Protein AF-A0A0F9K4A1-F1 (afdb_monomer_lite)

InterPro domains:
  IPR005368 UPF0175 [PF03683] (41-81)

Foldseek 3Di:
DLVVVCVVVVPDDSVVVVVVVVVVVVLVVLLVVLLVCLLVVVDALCVSCVVSVHDSVVSVVSNVVVVRPNDDPSSVVRVVVVVVD

Radius of gyration: 17.02 Å; chains: 1; bounding box: 38×21×48 Å

Organism: NCBI:txid412755

Sequence (85 aa):
KLSFLMAKLKKKDKSSYIRQLLEKSLTEEIFEVLCNQVGEKNTSAWKAAEIAGVSLRKMMEELKKRNISGYDEQAILEDIKYAFD

Secondary structure (DSSP, 8-state):
-HHHHHHHTT---HHHHHHHHHHHHHHHHHHHHHHHHHHTTSS-HHHHHHHTTS-HHHHHHHHHHTT----SHHHHHHHHHHHH-

Structure (mmCIF, N/CA/C/O backbone):
data_AF-A0A0F9K4A1-F1
#
_entry.id   AF-A0A0F9K4A1-F1
#
loop_
_atom_site.group_PDB
_atom_site.id
_atom_site.type_symbol
_atom_site.label_atom_id
_atom_site.label_alt_id
_atom_site.label_comp_id
_atom_site.label_asym_id
_atom_site.label_entity_id
_atom_site.label_seq_id
_atom_site.pdbx_PDB_ins_code
_atom_site.Cartn_x
_atom_site.Cartn_y
_atom_site.Cartn_z
_atom_site.occupancy
_atom_site.B_iso_or_equiv
_atom_site.auth_seq_id
_atom_site.auth_comp_id
_atom_site.auth_asym_id
_atom_site.auth_atom_id
_atom_site.pdbx_PDB_model_num
ATOM 1 N N . LYS A 1 1 ? -12.951 -11.769 17.858 1.00 87.31 1 LYS A N 1
ATOM 2 C CA . LYS A 1 1 ? -11.859 -10.945 17.271 1.00 87.31 1 LYS A CA 1
ATOM 3 C C . LYS A 1 1 ? -12.291 -9.484 17.067 1.00 87.31 1 LYS A C 1
ATOM 5 O O . LYS A 1 1 ? -11.721 -8.626 17.722 1.00 87.31 1 LYS A O 1
ATOM 10 N N . LEU A 1 2 ? -13.330 -9.188 16.270 1.00 92.12 2 LEU A N 1
ATOM 11 C CA . LEU A 1 2 ? -13.813 -7.807 16.052 1.00 92.12 2 LEU A CA 1
ATOM 12 C C . LEU A 1 2 ? -14.317 -7.110 17.333 1.00 92.12 2 LEU A C 1
ATOM 14 O O . LEU A 1 2 ? -13.914 -5.989 17.613 1.00 92.12 2 LEU A O 1
ATOM 18 N N . SER A 1 3 ? -15.147 -7.784 18.136 1.00 93.00 3 SER A N 1
ATOM 19 C CA . SER A 1 3 ? -15.662 -7.253 19.413 1.00 93.00 3 SER A CA 1
ATOM 20 C C . SER A 1 3 ? -14.545 -6.876 20.393 1.00 93.00 3 SER A C 1
ATOM 22 O O . SER A 1 3 ? -14.578 -5.805 20.991 1.00 93.00 3 SER A O 1
ATOM 24 N N . PHE A 1 4 ? -13.518 -7.724 20.493 1.00 95.69 4 PHE A N 1
ATOM 25 C CA . PHE A 1 4 ? -12.307 -7.458 21.271 1.00 95.69 4 PHE A CA 1
ATOM 26 C C . PHE A 1 4 ? -11.586 -6.184 20.796 1.00 95.69 4 PHE A C 1
ATOM 28 O O . PHE A 1 4 ? -11.268 -5.324 21.614 1.00 95.69 4 PHE A O 1
ATOM 35 N N . LEU A 1 5 ? -11.380 -6.025 19.481 1.00 94.81 5 LEU A N 1
ATOM 36 C CA . LEU A 1 5 ? -10.746 -4.829 18.912 1.00 94.81 5 LEU A CA 1
ATOM 37 C C . LEU A 1 5 ? -11.575 -3.564 19.158 1.00 94.81 5 LEU A C 1
ATOM 39 O O . LEU A 1 5 ? -11.020 -2.537 19.542 1.00 94.81 5 LEU A O 1
ATOM 43 N N . MET A 1 6 ? -12.897 -3.640 18.991 1.00 95.69 6 MET A N 1
ATOM 44 C CA . MET A 1 6 ? -13.792 -2.509 19.241 1.00 95.69 6 MET A CA 1
ATOM 45 C C . MET A 1 6 ? -13.746 -2.052 20.701 1.00 95.69 6 MET A C 1
ATOM 47 O O . MET A 1 6 ? -13.629 -0.854 20.9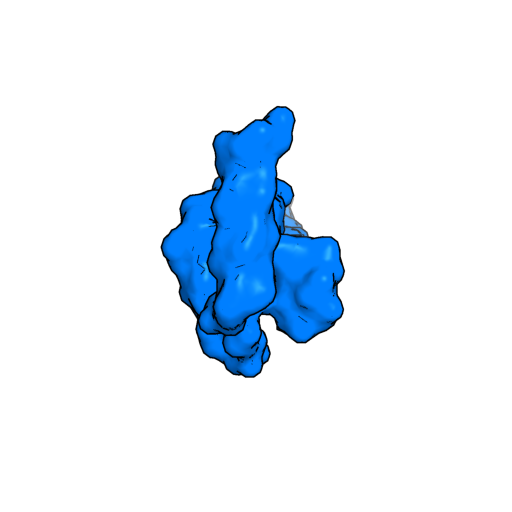55 1.00 95.69 6 MET A O 1
ATOM 51 N N . ALA A 1 7 ? -13.763 -2.993 21.650 1.00 96.19 7 ALA A N 1
ATOM 52 C CA . ALA A 1 7 ? -13.640 -2.689 23.072 1.00 96.19 7 ALA A CA 1
ATOM 53 C C . ALA A 1 7 ? -12.269 -2.076 23.406 1.00 96.19 7 ALA A C 1
ATOM 55 O O . ALA A 1 7 ? -12.196 -1.032 24.054 1.00 96.19 7 ALA A O 1
ATOM 56 N N . LYS A 1 8 ? -11.177 -2.674 22.909 1.00 96.88 8 LYS A N 1
ATOM 57 C CA . LYS A 1 8 ? -9.805 -2.210 23.172 1.00 96.88 8 LYS A CA 1
ATOM 58 C C . LYS A 1 8 ? -9.524 -0.820 22.589 1.00 96.88 8 LYS A C 1
ATOM 60 O O . LYS A 1 8 ? -8.859 -0.019 23.238 1.00 96.88 8 LYS A O 1
ATOM 65 N N . LEU A 1 9 ? -10.037 -0.532 21.391 1.00 94.69 9 LEU A N 1
ATOM 66 C CA . LEU A 1 9 ? -9.833 0.731 20.667 1.00 94.69 9 LEU A CA 1
ATOM 67 C C . LEU A 1 9 ? -10.960 1.753 20.891 1.00 94.69 9 LEU A C 1
ATOM 69 O O . LEU A 1 9 ? -10.990 2.781 20.215 1.00 94.69 9 LEU A O 1
ATOM 73 N N . LYS A 1 10 ? -11.894 1.475 21.813 1.00 93.69 10 LYS A N 1
ATOM 74 C CA . LYS A 1 10 ? -13.048 2.333 22.142 1.00 93.69 10 LYS A CA 1
ATOM 75 C C . LYS A 1 10 ? -13.882 2.735 20.911 1.00 93.69 10 LYS A C 1
ATOM 77 O O . LYS A 1 10 ? -14.406 3.848 20.837 1.00 93.69 10 LYS A O 1
ATOM 82 N N . LYS A 1 11 ? -14.017 1.836 19.930 1.00 92.06 11 LYS A N 1
ATOM 83 C CA . LYS A 1 11 ? -14.823 2.060 18.720 1.00 92.06 11 LYS A CA 1
ATOM 84 C C . LYS A 1 11 ? -16.291 1.789 19.038 1.00 92.06 11 LYS A C 1
ATOM 86 O O . LYS A 1 11 ? -16.641 0.685 19.445 1.00 92.06 11 LYS A O 1
ATOM 91 N N . LYS A 1 12 ? -17.140 2.799 18.846 1.00 88.31 12 LYS A N 1
ATOM 92 C CA . LYS A 1 12 ? -18.580 2.718 19.142 1.00 88.31 12 LYS A CA 1
ATOM 93 C C . LYS A 1 12 ? -19.405 2.257 17.939 1.00 88.31 12 LYS A C 1
ATOM 95 O O . LYS A 1 12 ? -20.346 1.493 18.104 1.00 88.31 12 LYS A O 1
ATOM 100 N N . ASP A 1 13 ? -19.022 2.681 16.737 1.00 95.62 13 ASP A N 1
ATOM 101 C CA . ASP A 1 13 ? -19.732 2.348 15.502 1.00 95.62 13 ASP A CA 1
ATOM 102 C C . ASP A 1 13 ? -19.101 1.127 14.816 1.00 95.62 13 ASP A C 1
ATOM 104 O O . ASP A 1 13 ? -17.961 1.171 14.341 1.00 95.62 13 ASP A O 1
ATOM 108 N N . LYS A 1 14 ? -19.856 0.023 14.776 1.00 94.69 14 LYS A N 1
ATOM 109 C CA . LYS A 1 14 ? -19.427 -1.237 14.156 1.00 94.69 14 LYS A CA 1
ATOM 110 C C . LYS A 1 14 ? -19.270 -1.104 12.643 1.00 94.69 14 LYS A C 1
ATOM 112 O O . LYS A 1 14 ? -18.284 -1.589 12.099 1.00 94.69 14 LYS A O 1
ATOM 117 N N . SER A 1 15 ? -20.225 -0.468 11.970 1.00 96.12 15 SER A N 1
ATOM 118 C CA . SER A 1 15 ? -20.266 -0.371 10.509 1.00 96.12 15 SER A CA 1
ATOM 119 C C . SER A 1 15 ? -19.129 0.497 9.978 1.00 96.12 15 SER A C 1
ATOM 121 O O . SER A 1 15 ? -18.417 0.093 9.063 1.00 96.12 15 SER A O 1
ATOM 123 N N . SER A 1 16 ? -18.908 1.656 10.595 1.00 95.81 16 SER A N 1
ATOM 124 C CA . SER A 1 16 ? -17.784 2.546 10.306 1.00 95.81 16 SER A CA 1
ATOM 125 C C . SER A 1 16 ? -16.449 1.840 10.535 1.00 95.81 16 SER A C 1
ATOM 127 O O . SER A 1 16 ? -15.573 1.876 9.674 1.00 95.81 16 SER A O 1
ATOM 129 N N . TYR A 1 17 ? -16.308 1.113 11.648 1.00 95.81 17 TYR A N 1
ATOM 130 C CA . TYR A 1 17 ? -15.067 0.399 11.927 1.00 95.81 17 TYR A CA 1
ATOM 131 C C . TYR A 1 17 ? -14.811 -0.761 10.955 1.00 95.81 17 TYR A C 1
ATOM 133 O O . TYR A 1 17 ? -13.674 -0.959 10.537 1.00 95.81 17 TYR A O 1
ATOM 141 N N . ILE A 1 18 ? -15.850 -1.490 10.534 1.00 96.75 18 ILE A N 1
ATOM 142 C CA . ILE A 1 18 ? -15.721 -2.517 9.491 1.00 96.75 18 ILE A CA 1
ATOM 143 C C . ILE A 1 18 ? -15.254 -1.893 8.175 1.00 96.75 18 ILE A C 1
ATOM 145 O O . ILE A 1 18 ? -14.321 -2.416 7.578 1.00 96.75 18 ILE A O 1
ATOM 149 N N . ARG A 1 19 ? -15.835 -0.765 7.743 1.00 96.38 19 ARG A N 1
ATOM 150 C CA . ARG A 1 19 ? -15.396 -0.083 6.512 1.00 96.38 19 ARG A CA 1
ATOM 151 C C . ARG A 1 19 ? -13.932 0.346 6.587 1.00 96.38 19 ARG A C 1
ATOM 153 O O . ARG A 1 19 ? -13.197 0.080 5.651 1.00 96.38 19 ARG A O 1
ATOM 160 N N . GLN A 1 20 ? -13.491 0.899 7.719 1.00 95.25 20 GLN A N 1
ATOM 161 C CA . GLN A 1 20 ? -12.078 1.252 7.937 1.00 95.25 20 GLN A CA 1
ATOM 162 C C . GLN A 1 20 ? -11.150 0.035 7.830 1.00 95.25 20 GLN A C 1
ATOM 164 O O . GLN A 1 20 ? -10.058 0.127 7.275 1.00 95.25 20 GLN A O 1
ATOM 169 N N . LEU A 1 21 ? -11.564 -1.110 8.382 1.00 95.88 21 LEU A N 1
ATOM 170 C CA . LEU A 1 21 ? -10.787 -2.344 8.279 1.00 95.88 21 LEU A CA 1
ATOM 171 C C . LEU A 1 21 ? -10.733 -2.853 6.837 1.00 95.88 21 LEU A C 1
ATOM 173 O O . LEU A 1 21 ? -9.655 -3.233 6.394 1.00 95.88 21 LEU A O 1
ATOM 177 N N . LEU A 1 22 ? -11.864 -2.824 6.126 1.00 96.44 22 LEU A N 1
ATOM 178 C CA . LEU A 1 22 ? -11.960 -3.235 4.724 1.00 96.44 22 LEU A CA 1
ATOM 179 C C . LEU A 1 22 ? -11.112 -2.351 3.811 1.00 96.44 22 LEU A C 1
ATOM 181 O O . LEU A 1 22 ? -10.372 -2.866 2.984 1.00 96.44 22 LEU A O 1
ATOM 185 N N . GLU A 1 23 ? -11.183 -1.034 3.987 1.00 95.19 23 GLU A N 1
ATOM 186 C CA . GLU A 1 23 ? -10.384 -0.071 3.229 1.00 95.19 23 GLU A CA 1
ATOM 187 C C . GLU A 1 23 ? -8.890 -0.308 3.458 1.00 95.19 23 GLU A C 1
ATOM 189 O O . GLU A 1 23 ? -8.119 -0.385 2.502 1.00 95.19 23 GLU A O 1
ATOM 194 N N . LYS A 1 24 ? -8.490 -0.533 4.717 1.00 94.44 24 LYS A N 1
ATOM 195 C CA . LYS A 1 24 ? -7.103 -0.858 5.054 1.00 94.44 24 LYS A CA 1
ATOM 196 C C . LYS A 1 24 ? -6.651 -2.165 4.400 1.00 94.44 24 LYS A C 1
ATOM 198 O O . LYS A 1 24 ? -5.562 -2.198 3.840 1.00 94.44 24 LYS A O 1
ATOM 203 N N . SER A 1 25 ? -7.453 -3.229 4.480 1.00 95.38 25 SER A N 1
ATOM 204 C CA . SER A 1 25 ? -7.089 -4.518 3.878 1.00 95.38 25 SER A CA 1
ATOM 205 C C . SER A 1 25 ? -7.042 -4.450 2.357 1.00 95.38 25 SER A C 1
ATOM 207 O O . SER A 1 25 ? -6.121 -4.990 1.764 1.00 95.38 25 SER A O 1
ATOM 209 N N . LEU A 1 26 ? -7.996 -3.756 1.733 1.00 95.44 26 LEU A N 1
ATOM 210 C CA . LEU A 1 26 ? -8.046 -3.619 0.281 1.00 95.44 26 LEU A CA 1
ATOM 211 C C . LEU A 1 26 ? -6.862 -2.798 -0.237 1.00 95.44 26 LEU A C 1
ATOM 213 O O . LEU A 1 26 ? -6.256 -3.161 -1.234 1.00 95.44 26 LEU A O 1
ATOM 217 N N . THR A 1 27 ? -6.505 -1.722 0.466 1.00 94.12 27 THR A N 1
ATOM 218 C CA . THR A 1 27 ? -5.322 -0.917 0.134 1.00 94.12 27 THR A CA 1
ATOM 219 C C . THR A 1 27 ? -4.044 -1.750 0.201 1.00 94.12 27 THR A C 1
ATOM 221 O O . THR A 1 27 ? -3.197 -1.645 -0.681 1.00 94.12 27 THR A O 1
ATOM 224 N N . GLU A 1 28 ? -3.898 -2.580 1.236 1.00 95.81 28 GLU A N 1
ATOM 225 C CA . GLU A 1 28 ? -2.726 -3.446 1.384 1.00 95.81 28 GLU A CA 1
ATOM 226 C C . GLU A 1 28 ? -2.633 -4.474 0.248 1.00 95.81 28 GLU A C 1
ATOM 228 O O . GLU A 1 28 ? -1.566 -4.619 -0.343 1.00 95.81 28 GLU A O 1
ATOM 233 N N . GLU A 1 29 ? -3.758 -5.106 -0.106 1.00 96.81 29 GLU A N 1
ATOM 234 C CA . GLU A 1 29 ? -3.858 -6.061 -1.218 1.00 96.81 29 GLU A CA 1
ATOM 235 C C . GLU A 1 29 ? -3.478 -5.411 -2.558 1.00 96.81 29 GLU A C 1
ATOM 237 O O . GLU A 1 29 ? -2.698 -5.961 -3.332 1.00 96.81 29 GLU A O 1
ATOM 242 N N . ILE A 1 30 ? -3.977 -4.196 -2.818 1.00 96.25 30 ILE A N 1
ATOM 243 C CA . ILE A 1 30 ? -3.633 -3.427 -4.022 1.00 96.25 30 ILE A CA 1
ATOM 244 C C . ILE A 1 30 ? -2.121 -3.196 -4.094 1.00 96.25 30 ILE A C 1
ATOM 246 O O . ILE A 1 30 ? -1.512 -3.419 -5.141 1.00 96.25 30 ILE A O 1
ATOM 250 N N . PHE A 1 31 ? -1.496 -2.773 -2.990 1.00 96.06 31 PHE A N 1
ATOM 251 C CA . PHE A 1 31 ? -0.049 -2.568 -2.970 1.00 96.06 31 PHE A CA 1
ATOM 252 C C . PHE A 1 31 ? 0.732 -3.866 -3.135 1.00 96.06 31 PHE A C 1
ATOM 254 O O . PHE A 1 31 ? 1.768 -3.846 -3.792 1.00 96.06 31 PHE A O 1
ATOM 261 N N . GLU A 1 32 ? 0.268 -4.976 -2.567 1.00 95.69 32 GLU A N 1
ATOM 262 C CA . GLU A 1 32 ? 0.892 -6.285 -2.757 1.00 95.69 32 GLU A CA 1
ATOM 263 C C . GLU A 1 32 ? 0.913 -6.684 -4.236 1.00 95.69 32 GLU A C 1
ATOM 265 O O . GLU A 1 32 ? 1.990 -6.924 -4.786 1.00 95.69 32 GLU A O 1
ATOM 270 N N . VAL A 1 33 ? -0.240 -6.641 -4.908 1.00 96.50 33 VAL A N 1
ATOM 271 C CA . VAL A 1 33 ? -0.355 -6.970 -6.337 1.00 96.50 33 VAL A CA 1
ATOM 272 C C . VAL A 1 33 ? 0.518 -6.053 -7.191 1.00 96.50 33 VAL A C 1
ATOM 274 O O . VAL A 1 33 ? 1.314 -6.526 -8.001 1.00 96.50 33 VAL A O 1
ATOM 277 N N . LEU A 1 34 ? 0.403 -4.738 -7.001 1.00 95.69 34 LEU A N 1
ATOM 278 C CA . LEU A 1 34 ? 1.110 -3.770 -7.835 1.00 95.69 34 LEU A CA 1
ATOM 279 C C . LEU A 1 34 ? 2.622 -3.805 -7.616 1.00 95.69 34 LEU A C 1
ATOM 281 O O . LEU A 1 34 ? 3.381 -3.704 -8.576 1.00 95.69 34 LEU A O 1
ATOM 285 N N . CYS A 1 35 ? 3.080 -3.970 -6.374 1.00 94.06 35 CYS A N 1
ATOM 286 C CA . CYS A 1 35 ? 4.509 -4.083 -6.110 1.00 94.06 35 CYS A CA 1
ATOM 287 C C . CYS A 1 35 ? 5.089 -5.350 -6.747 1.00 94.06 35 CYS A C 1
ATOM 289 O O . CYS A 1 35 ? 6.167 -5.280 -7.335 1.00 94.06 35 CYS A O 1
ATOM 291 N N . ASN A 1 36 ? 4.369 -6.476 -6.693 1.00 93.38 36 ASN A N 1
ATOM 292 C CA . ASN A 1 36 ? 4.792 -7.710 -7.355 1.00 93.38 36 ASN A CA 1
ATOM 293 C C . ASN A 1 36 ? 4.891 -7.523 -8.873 1.00 93.38 36 ASN A C 1
ATOM 295 O O . ASN A 1 36 ? 5.912 -7.869 -9.456 1.00 93.38 36 ASN A O 1
ATOM 299 N N . GLN A 1 37 ? 3.904 -6.875 -9.499 1.00 92.69 37 GLN A N 1
ATOM 300 C CA . GLN A 1 37 ? 3.955 -6.573 -10.933 1.00 92.69 37 GLN A CA 1
ATOM 301 C C . GLN A 1 37 ? 5.146 -5.684 -11.313 1.00 92.69 37 GLN A C 1
ATOM 303 O O . GLN A 1 37 ? 5.748 -5.894 -12.365 1.00 92.69 37 GLN A O 1
ATOM 308 N N . VAL A 1 38 ? 5.513 -4.717 -10.464 1.00 90.56 38 VAL A N 1
ATOM 309 C CA . VAL A 1 38 ? 6.726 -3.908 -10.666 1.00 90.56 38 VAL A CA 1
ATOM 310 C C . VAL A 1 38 ? 7.983 -4.771 -10.541 1.00 90.56 38 VAL A C 1
ATOM 312 O O . VAL A 1 38 ? 8.874 -4.684 -11.380 1.00 90.56 38 VAL A O 1
ATOM 315 N N . GLY A 1 39 ? 8.059 -5.638 -9.527 1.00 88.00 39 GLY A N 1
ATOM 316 C CA . GLY A 1 39 ? 9.192 -6.551 -9.342 1.00 88.00 39 GLY A CA 1
ATOM 317 C C . GLY A 1 39 ? 9.364 -7.555 -10.486 1.00 88.00 39 GLY A C 1
ATOM 318 O O . GLY A 1 39 ? 10.487 -7.898 -10.844 1.00 88.00 39 GLY A O 1
ATOM 319 N N . GLU A 1 40 ? 8.258 -7.979 -11.092 1.00 90.69 40 GLU A N 1
ATOM 320 C CA . GLU A 1 40 ? 8.214 -8.854 -12.267 1.00 90.69 40 GLU A CA 1
ATOM 321 C C . GLU A 1 40 ? 8.456 -8.116 -13.592 1.00 90.69 40 GLU A C 1
ATOM 323 O O . GLU A 1 40 ? 8.483 -8.757 -14.641 1.00 90.69 40 GLU A O 1
ATOM 328 N N . LYS A 1 41 ? 8.645 -6.787 -13.563 1.00 84.69 41 LYS A N 1
ATOM 329 C CA . LYS A 1 41 ? 8.799 -5.929 -14.752 1.00 84.69 41 LYS A CA 1
ATOM 330 C C . LYS A 1 41 ? 7.596 -5.976 -15.704 1.00 84.69 41 LYS A C 1
ATOM 332 O O . LYS A 1 41 ? 7.728 -5.776 -16.905 1.00 84.69 41 LYS A O 1
ATOM 337 N N . ASN A 1 42 ? 6.408 -6.234 -15.158 1.00 87.56 42 ASN A N 1
ATOM 338 C CA . ASN A 1 42 ? 5.139 -6.197 -15.890 1.00 87.56 42 ASN A CA 1
ATOM 339 C C . ASN A 1 42 ? 4.558 -4.774 -15.975 1.00 87.56 42 ASN A C 1
ATOM 341 O O . ASN A 1 42 ? 3.676 -4.500 -16.791 1.00 87.56 42 ASN A O 1
ATOM 345 N N . THR A 1 43 ? 5.007 -3.873 -15.100 1.00 86.88 43 THR A N 1
ATOM 346 C CA . THR A 1 43 ? 4.597 -2.468 -15.065 1.00 86.88 43 THR A CA 1
ATOM 347 C C . THR A 1 43 ? 5.690 -1.608 -14.441 1.00 86.88 43 THR A C 1
ATOM 349 O O . THR A 1 43 ? 6.423 -2.071 -13.568 1.00 86.88 43 THR A O 1
ATOM 352 N N . SER A 1 44 ? 5.730 -0.327 -14.802 1.00 89.25 44 SER A N 1
ATOM 353 C CA . SER A 1 44 ? 6.593 0.643 -14.135 1.00 89.25 44 SER A CA 1
ATOM 354 C C . SER A 1 44 ? 6.025 1.077 -12.778 1.00 89.25 44 SER A C 1
ATOM 356 O O . SER A 1 44 ? 4.816 0.980 -12.516 1.00 89.25 44 SER A O 1
ATOM 358 N N . ALA A 1 45 ? 6.897 1.594 -11.906 1.00 90.44 45 ALA A N 1
ATOM 359 C CA . ALA A 1 45 ? 6.504 2.131 -10.604 1.00 90.44 45 ALA A CA 1
ATOM 360 C C . ALA A 1 45 ? 5.534 3.315 -10.733 1.00 90.44 45 ALA A C 1
ATOM 362 O O . ALA A 1 45 ? 4.661 3.491 -9.880 1.00 90.44 45 ALA A O 1
ATOM 363 N N . TRP A 1 46 ? 5.658 4.113 -11.795 1.00 90.19 46 TRP A N 1
ATOM 364 C CA . TRP A 1 46 ? 4.792 5.262 -12.023 1.00 90.19 46 TRP A CA 1
ATOM 365 C C . TRP A 1 46 ? 3.384 4.858 -12.445 1.00 90.19 46 TRP A C 1
ATOM 367 O O . TRP A 1 46 ? 2.419 5.295 -11.814 1.00 90.19 46 TRP A O 1
ATOM 377 N N . LYS A 1 47 ? 3.259 3.936 -13.406 1.00 90.94 47 LYS A N 1
ATOM 378 C CA . LYS A 1 47 ? 1.961 3.372 -13.798 1.00 90.94 47 LYS A CA 1
ATOM 379 C C . LYS A 1 47 ? 1.268 2.687 -12.621 1.00 90.94 47 LYS A C 1
ATOM 381 O O . LYS A 1 47 ? 0.065 2.830 -12.417 1.00 90.94 47 LYS A O 1
ATOM 386 N N . ALA A 1 48 ? 2.034 1.984 -11.796 1.00 93.69 48 ALA A N 1
ATOM 387 C CA . ALA A 1 48 ? 1.503 1.343 -10.606 1.00 93.69 48 ALA A CA 1
ATOM 388 C C . ALA A 1 48 ? 1.041 2.371 -9.545 1.00 93.69 48 ALA A C 1
ATOM 390 O O . ALA A 1 48 ? 0.009 2.175 -8.903 1.00 93.69 48 ALA A O 1
ATOM 391 N N . ALA A 1 49 ? 1.744 3.500 -9.397 1.00 94.31 49 ALA A N 1
ATOM 392 C CA . ALA A 1 49 ? 1.315 4.604 -8.534 1.00 94.31 49 ALA A CA 1
ATOM 393 C C . ALA A 1 49 ? -0.004 5.236 -9.009 1.00 94.31 49 ALA A C 1
ATOM 395 O O . ALA A 1 49 ? -0.874 5.528 -8.188 1.00 94.31 49 ALA A O 1
ATOM 396 N N . GLU A 1 50 ? -0.166 5.396 -10.324 1.00 94.88 50 GLU A N 1
ATOM 397 C CA . GLU A 1 50 ? -1.393 5.902 -10.938 1.00 94.88 50 GLU A CA 1
ATOM 398 C C . GLU A 1 50 ? -2.586 4.975 -10.671 1.00 94.88 50 GLU A C 1
ATOM 400 O O . GLU A 1 50 ? -3.618 5.441 -10.188 1.00 94.88 50 GLU A O 1
ATOM 405 N N . ILE A 1 51 ? -2.423 3.660 -10.876 1.00 95.25 51 ILE A N 1
ATOM 406 C CA . ILE A 1 51 ? -3.471 2.661 -10.588 1.00 95.25 51 ILE A CA 1
ATOM 407 C C . ILE A 1 51 ? -3.867 2.685 -9.105 1.00 95.25 51 ILE A C 1
ATOM 409 O O . ILE A 1 51 ? -5.049 2.606 -8.774 1.00 95.25 51 ILE A O 1
ATOM 413 N N . ALA A 1 52 ? -2.891 2.818 -8.204 1.00 94.56 52 ALA A N 1
ATOM 414 C CA . ALA A 1 52 ? -3.139 2.914 -6.767 1.00 94.56 52 ALA A CA 1
ATOM 415 C C . ALA A 1 52 ? -3.702 4.280 -6.324 1.00 94.56 52 ALA A C 1
ATOM 417 O O . ALA A 1 52 ? -4.051 4.435 -5.153 1.00 94.56 52 ALA A O 1
ATOM 418 N N . GLY A 1 53 ? -3.772 5.279 -7.211 1.00 95.38 53 GLY A N 1
ATOM 419 C CA . GLY A 1 53 ? -4.210 6.632 -6.868 1.00 95.38 53 GLY A CA 1
ATOM 420 C C . GLY A 1 53 ? -3.293 7.328 -5.857 1.00 95.38 53 GLY A C 1
ATOM 421 O O . GLY A 1 53 ? -3.760 8.115 -5.032 1.00 95.38 53 GLY A O 1
ATOM 422 N N . VAL A 1 54 ? -1.989 7.026 -5.875 1.00 95.12 54 VAL A N 1
ATOM 423 C CA . VAL A 1 54 ? -0.996 7.600 -4.954 1.00 95.12 54 VAL A CA 1
ATOM 424 C C . VAL A 1 54 ? 0.138 8.295 -5.700 1.00 95.12 54 VAL A C 1
ATOM 426 O O . VAL A 1 54 ? 0.344 8.116 -6.894 1.00 95.12 54 VAL A O 1
ATOM 429 N N . SER A 1 55 ? 0.920 9.102 -4.982 1.00 94.44 55 SER A N 1
ATOM 430 C CA . SER A 1 55 ? 2.131 9.690 -5.567 1.00 94.44 55 SER A CA 1
ATOM 431 C C . SER A 1 55 ? 3.183 8.621 -5.876 1.00 94.44 55 SER A C 1
ATOM 433 O O . SER A 1 55 ? 3.328 7.651 -5.128 1.00 94.44 55 SER A O 1
ATOM 435 N N . LEU A 1 56 ? 4.009 8.862 -6.901 1.00 90.62 56 LEU A N 1
ATOM 436 C CA . LEU A 1 56 ? 5.173 8.021 -7.203 1.00 90.62 56 LEU A CA 1
ATOM 437 C C . LEU A 1 56 ? 6.063 7.819 -5.965 1.00 90.62 56 LEU A C 1
ATOM 439 O O . LEU A 1 56 ? 6.454 6.697 -5.659 1.00 90.62 56 LEU A O 1
ATOM 443 N N . ARG A 1 57 ? 6.293 8.879 -5.175 1.00 91.12 57 ARG A N 1
ATOM 444 C CA . ARG A 1 57 ? 7.044 8.806 -3.908 1.00 91.12 57 ARG A CA 1
ATOM 445 C C . ARG A 1 57 ? 6.472 7.752 -2.957 1.00 91.12 57 ARG A C 1
ATOM 447 O O . ARG A 1 57 ? 7.225 6.982 -2.370 1.00 91.12 57 ARG A O 1
ATOM 454 N N . LYS A 1 58 ? 5.145 7.716 -2.806 1.00 94.19 58 LYS A N 1
ATOM 455 C CA . LYS A 1 58 ? 4.460 6.732 -1.961 1.00 94.19 58 LYS A CA 1
ATOM 456 C C . LYS A 1 58 ? 4.631 5.319 -2.517 1.00 94.19 58 LYS A C 1
ATOM 458 O O . LYS A 1 58 ? 4.905 4.410 -1.743 1.00 94.19 58 LYS A O 1
ATOM 463 N N . MET A 1 59 ? 4.534 5.145 -3.831 1.00 94.62 59 MET A N 1
ATOM 464 C CA . MET A 1 59 ? 4.743 3.840 -4.456 1.00 94.62 59 MET A CA 1
ATOM 465 C C . MET A 1 59 ? 6.177 3.328 -4.264 1.00 94.62 59 MET A C 1
ATOM 467 O O . MET A 1 59 ? 6.382 2.187 -3.860 1.00 94.62 59 MET A O 1
ATOM 471 N N . MET A 1 60 ? 7.178 4.197 -4.423 1.00 91.25 60 MET A N 1
ATOM 472 C CA . MET A 1 60 ? 8.581 3.860 -4.152 1.00 91.25 60 MET A CA 1
ATOM 473 C C . MET A 1 60 ? 8.824 3.462 -2.687 1.00 91.25 60 MET A C 1
ATOM 475 O O . MET A 1 60 ? 9.595 2.542 -2.417 1.00 91.25 60 MET A O 1
ATOM 479 N N . GLU A 1 61 ? 8.162 4.118 -1.727 1.00 93.44 61 GLU A N 1
ATOM 480 C CA . GLU A 1 61 ? 8.213 3.706 -0.318 1.00 93.44 61 GLU A CA 1
ATOM 481 C C . GLU A 1 61 ? 7.636 2.298 -0.112 1.00 93.44 61 GLU A C 1
ATOM 483 O O . GLU A 1 61 ? 8.213 1.510 0.639 1.00 93.44 61 GLU A O 1
ATOM 488 N N . GLU A 1 62 ? 6.520 1.967 -0.767 1.00 94.38 62 GLU A N 1
ATOM 489 C CA . GLU A 1 62 ? 5.883 0.649 -0.660 1.00 94.38 62 GLU A CA 1
ATOM 490 C C . GLU A 1 62 ? 6.704 -0.467 -1.324 1.00 94.38 62 GLU A C 1
ATOM 492 O O . GLU A 1 62 ? 6.815 -1.552 -0.744 1.00 94.38 62 GLU A O 1
ATOM 497 N N . LEU A 1 63 ? 7.357 -0.182 -2.455 1.00 92.50 63 LEU A N 1
ATOM 498 C CA . LEU A 1 63 ? 8.324 -1.079 -3.102 1.00 92.50 63 LEU A CA 1
ATOM 499 C C . LEU A 1 63 ? 9.532 -1.342 -2.196 1.00 92.50 63 LEU A C 1
ATOM 501 O O . LEU A 1 63 ? 9.907 -2.493 -1.961 1.00 92.50 63 LEU A O 1
ATOM 505 N N . LYS A 1 64 ? 10.091 -0.281 -1.598 1.00 89.81 64 LYS A N 1
ATOM 506 C CA . LYS A 1 64 ? 11.221 -0.386 -0.664 1.00 89.81 64 LYS A CA 1
ATOM 507 C C . LYS A 1 64 ? 10.870 -1.226 0.564 1.00 89.81 64 LYS A C 1
ATOM 509 O O . LYS A 1 64 ? 11.673 -2.057 0.979 1.00 89.81 64 LYS A O 1
ATOM 514 N N . LYS A 1 65 ? 9.679 -1.036 1.144 1.00 92.50 65 LYS A N 1
ATOM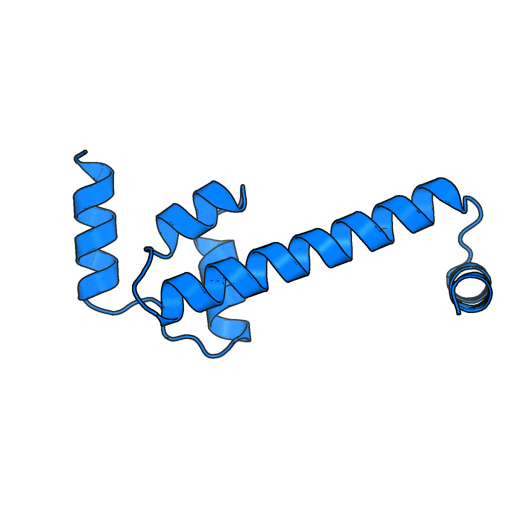 515 C CA . LYS A 1 65 ? 9.203 -1.832 2.293 1.00 92.50 65 LYS A CA 1
ATOM 516 C C . LYS A 1 65 ? 9.117 -3.325 1.984 1.00 92.50 65 LYS A C 1
ATOM 518 O O . LYS A 1 65 ? 9.332 -4.131 2.883 1.00 92.50 65 LYS A O 1
ATOM 523 N N . ARG A 1 66 ? 8.815 -3.679 0.733 1.00 89.69 66 ARG A N 1
ATOM 524 C CA . ARG A 1 66 ? 8.690 -5.062 0.247 1.00 89.69 66 ARG A CA 1
ATOM 525 C C . ARG A 1 66 ? 10.000 -5.628 -0.305 1.00 89.69 66 ARG A C 1
ATOM 527 O O . ARG A 1 66 ? 10.013 -6.745 -0.804 1.00 89.69 66 ARG A O 1
ATOM 534 N N . ASN A 1 67 ? 11.102 -4.883 -0.183 1.00 85.81 67 ASN A N 1
ATOM 535 C CA . ASN A 1 67 ? 12.422 -5.242 -0.704 1.00 85.81 67 ASN A CA 1
ATOM 536 C C . ASN A 1 67 ? 12.429 -5.509 -2.222 1.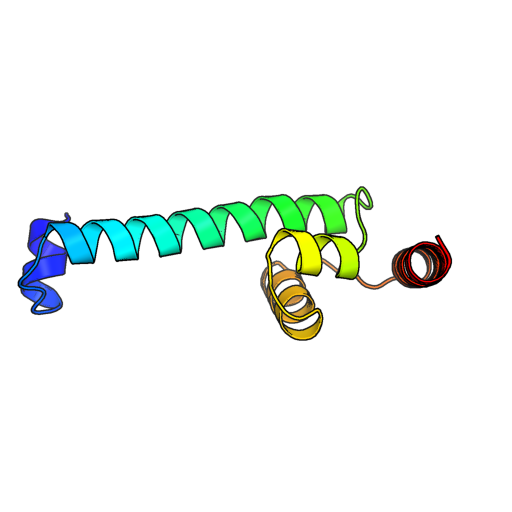00 85.81 67 ASN A C 1
ATOM 538 O O . ASN A 1 67 ? 13.200 -6.328 -2.718 1.00 85.81 67 ASN A O 1
ATOM 542 N N . ILE A 1 68 ? 11.56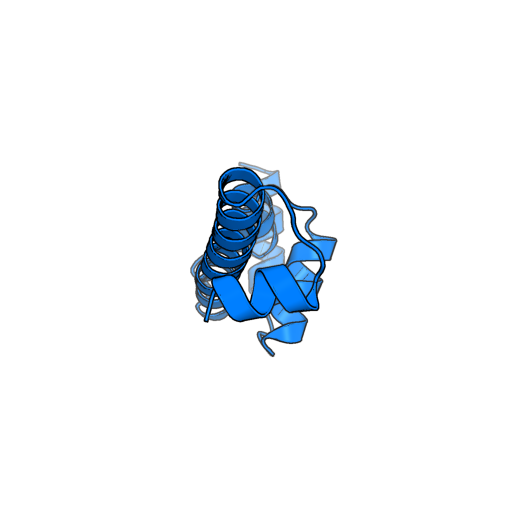2 -4.809 -2.957 1.00 80.38 68 ILE A N 1
ATOM 543 C CA . ILE A 1 68 ? 11.477 -4.891 -4.412 1.00 80.38 68 ILE A CA 1
ATOM 544 C C . ILE A 1 68 ? 12.301 -3.740 -4.984 1.00 80.38 68 ILE A C 1
ATOM 546 O O . ILE A 1 68 ? 11.985 -2.564 -4.786 1.00 80.38 68 ILE A O 1
ATOM 550 N N . SER A 1 69 ? 13.383 -4.084 -5.683 1.00 67.50 69 SER A N 1
ATOM 551 C CA . SER A 1 69 ? 14.223 -3.123 -6.403 1.00 67.50 69 SER A CA 1
ATOM 552 C C . SER A 1 69 ? 13.517 -2.694 -7.690 1.00 67.50 69 SER A C 1
ATOM 554 O O . SER A 1 69 ? 13.833 -3.179 -8.769 1.00 67.50 69 SER A O 1
ATOM 556 N N . GLY A 1 70 ? 12.521 -1.818 -7.566 1.00 59.06 70 GLY A N 1
ATOM 557 C CA . 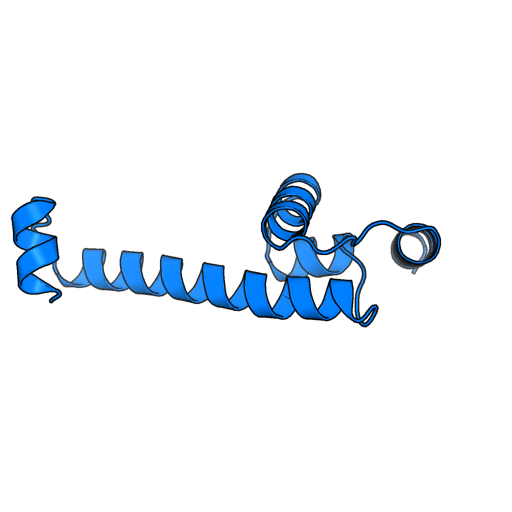GLY A 1 70 ? 11.655 -1.406 -8.678 1.00 59.06 70 GLY A CA 1
ATOM 558 C C . GLY A 1 70 ? 12.177 -0.256 -9.543 1.00 59.06 70 GLY A C 1
ATOM 559 O O . GLY A 1 70 ? 11.390 0.326 -10.278 1.00 59.06 70 GLY A O 1
ATOM 560 N N . TYR A 1 71 ? 13.448 0.138 -9.415 1.00 62.38 71 TYR A N 1
ATOM 561 C CA . TYR A 1 71 ? 14.005 1.269 -10.164 1.00 62.38 71 TYR A CA 1
ATOM 562 C C . TYR A 1 71 ? 15.379 0.911 -10.734 1.00 62.38 71 TYR A C 1
ATOM 564 O O . TYR A 1 71 ? 16.421 1.281 -10.192 1.00 62.38 71 TYR A O 1
ATOM 572 N N . ASP A 1 72 ? 15.364 0.113 -11.798 1.00 65.69 72 ASP A N 1
ATOM 573 C CA . ASP A 1 72 ? 16.521 -0.144 -12.649 1.00 65.69 72 ASP A CA 1
ATOM 574 C C . ASP A 1 72 ? 16.432 0.683 -13.947 1.00 65.69 72 ASP A C 1
ATOM 576 O O . ASP A 1 72 ? 15.490 1.445 -14.167 1.00 65.69 72 ASP A O 1
ATOM 580 N N . GLU A 1 73 ? 17.448 0.579 -14.804 1.00 63.44 73 GLU A N 1
ATOM 581 C CA . GLU A 1 73 ? 17.514 1.324 -16.069 1.00 63.44 73 GLU A CA 1
ATOM 582 C C . GLU A 1 73 ? 16.296 1.063 -16.973 1.00 63.44 73 GLU A C 1
ATOM 584 O O . GLU A 1 73 ? 15.827 1.968 -17.662 1.00 63.44 73 GLU A O 1
ATOM 589 N N . GLN A 1 74 ? 15.729 -0.146 -16.923 1.00 67.94 74 GLN A N 1
ATOM 590 C CA . GLN A 1 74 ? 14.534 -0.501 -17.688 1.00 67.94 74 GLN A CA 1
ATOM 591 C C . GLN A 1 74 ? 13.294 0.228 -17.169 1.00 67.94 74 GLN A C 1
ATOM 593 O O . GLN A 1 74 ? 12.557 0.793 -17.974 1.00 67.94 74 GLN A O 1
ATOM 598 N N . ALA A 1 75 ? 13.108 0.305 -15.848 1.00 68.62 75 ALA A N 1
ATOM 599 C CA . ALA A 1 75 ? 12.010 1.068 -15.252 1.00 68.62 75 ALA A CA 1
ATOM 600 C C . ALA A 1 75 ? 12.054 2.557 -15.650 1.00 68.62 75 ALA A C 1
ATOM 602 O O . ALA A 1 75 ? 11.021 3.156 -15.945 1.00 68.62 75 ALA A O 1
ATOM 603 N N . ILE A 1 76 ? 13.256 3.141 -15.735 1.00 72.81 76 ILE A N 1
ATOM 604 C CA .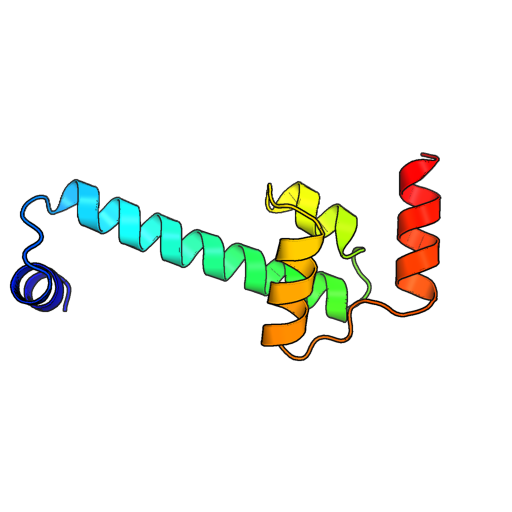 ILE A 1 76 ? 13.445 4.530 -16.184 1.00 72.81 76 ILE A CA 1
ATOM 605 C C . ILE A 1 76 ? 13.045 4.694 -17.656 1.00 72.81 76 ILE A C 1
ATOM 607 O O . ILE A 1 76 ? 12.376 5.665 -18.007 1.00 72.81 76 ILE A O 1
ATOM 611 N N . LEU A 1 77 ? 13.440 3.760 -18.524 1.00 74.25 77 LEU A N 1
ATOM 612 C CA . LEU A 1 77 ? 13.089 3.797 -19.947 1.00 74.25 77 LEU A CA 1
ATOM 613 C C . LEU A 1 77 ? 11.581 3.630 -20.181 1.00 74.25 77 LEU A C 1
ATOM 615 O O . LEU A 1 77 ? 11.028 4.287 -21.063 1.00 74.25 77 LEU A O 1
ATOM 619 N N . GLU A 1 78 ? 10.911 2.788 -19.393 1.00 73.25 78 GLU A N 1
ATOM 620 C CA . GLU A 1 78 ? 9.454 2.626 -19.439 1.00 73.25 78 GLU A CA 1
ATOM 621 C C . GLU A 1 78 ? 8.714 3.891 -18.998 1.00 73.25 78 GLU A C 1
ATOM 623 O O . GLU A 1 78 ? 7.768 4.298 -19.671 1.00 73.25 78 GLU A O 1
ATOM 628 N N . ASP A 1 79 ? 9.168 4.552 -17.928 1.00 71.56 79 ASP A N 1
ATOM 629 C CA . ASP A 1 79 ? 8.584 5.819 -17.473 1.00 71.56 79 ASP A CA 1
ATOM 630 C C . ASP A 1 79 ? 8.788 6.942 -18.501 1.00 71.56 79 ASP A C 1
ATOM 632 O O . ASP A 1 79 ? 7.873 7.728 -18.751 1.00 71.56 79 ASP A O 1
ATOM 636 N N . ILE A 1 80 ? 9.958 6.990 -19.152 1.00 76.69 80 ILE A N 1
ATOM 637 C CA . ILE A 1 80 ? 10.211 7.906 -20.273 1.00 76.69 80 ILE A CA 1
ATOM 638 C C . ILE A 1 80 ? 9.225 7.623 -21.405 1.00 76.69 80 ILE A C 1
ATOM 640 O O . ILE A 1 80 ? 8.587 8.549 -21.892 1.00 76.69 80 ILE A O 1
ATOM 644 N N . LYS A 1 81 ? 9.071 6.359 -21.812 1.00 79.12 81 LYS A N 1
ATOM 645 C CA . LYS A 1 81 ? 8.151 5.984 -22.889 1.00 79.12 81 LYS A CA 1
ATOM 646 C C . LYS A 1 81 ? 6.706 6.368 -22.561 1.00 79.12 81 LYS A C 1
ATOM 648 O O . LYS A 1 81 ? 6.049 6.963 -23.403 1.00 79.12 81 LYS A O 1
ATOM 653 N N . TYR A 1 82 ? 6.247 6.097 -21.339 1.00 77.12 82 TYR A N 1
ATOM 654 C CA . TYR A 1 82 ? 4.899 6.452 -20.889 1.00 77.12 82 TYR A CA 1
ATOM 655 C C . TYR A 1 82 ? 4.638 7.964 -20.899 1.00 77.12 82 TYR A C 1
ATOM 657 O O . TYR A 1 82 ? 3.531 8.386 -21.198 1.00 77.12 82 TYR A O 1
ATOM 665 N N . ALA A 1 83 ? 5.644 8.797 -20.616 1.00 76.12 83 ALA A N 1
ATOM 666 C CA . ALA A 1 83 ? 5.495 10.252 -20.692 1.00 76.12 83 ALA A CA 1
ATOM 667 C C . ALA A 1 83 ? 5.302 10.787 -22.127 1.00 76.12 83 ALA A C 1
ATOM 669 O O . ALA A 1 83 ? 4.896 11.939 -22.290 1.00 76.12 83 ALA A O 1
ATOM 670 N N . PHE A 1 84 ? 5.649 9.992 -23.145 1.00 72.19 84 PHE A N 1
ATOM 671 C CA . PHE A 1 84 ? 5.613 10.375 -24.559 1.00 72.19 84 PHE A CA 1
ATOM 672 C C . PHE A 1 84 ? 4.532 9.646 -25.384 1.00 72.19 84 PHE A C 1
ATOM 674 O O . PHE A 1 84 ? 4.380 9.987 -26.559 1.00 72.19 84 PHE A O 1
ATOM 681 N N . ASP A 1 85 ? 3.807 8.688 -24.795 1.00 60.69 85 ASP A N 1
ATOM 682 C CA . ASP A 1 85 ? 2.614 8.027 -25.363 1.00 60.69 85 ASP A CA 1
ATOM 683 C C . ASP A 1 85 ? 1.326 8.784 -24.969 1.00 60.69 85 ASP A C 1
ATOM 685 O O . ASP A 1 85 ? 0.402 8.861 -25.815 1.00 60.69 85 ASP A O 1
#

pLDDT: mean 88.5, std 10.12, range [59.06, 96.88]